Protein AF-A0A1J3I799-F1 (afdb_monomer_lite)

Radius of gyration: 16.73 Å; chains: 1; bounding box: 43×33×44 Å

Sequence (161 aa):
GILRQAADVDDVEHRIREYEQGRKDFSPTEDAHVIADCLKYFLRELPSSPVPASCCNALLEACRTDRGNRVNAMREAICESFPEPNRRLLQRILMMMQVVASNKNVNRMNTNAVAACMAPLLLRPLLAGDCEIENDFDVGGDGSMQLLQAAAAANHAQAIV

Organism: Noccaea caerulescens (NCBI:txid107243)

Foldseek 3Di:
DQLQDADDPVLLVVVLVVVVVPPPDDDPPDDSNSVSVVVLVVLQPPPAALQHQQLVQQLLVLLPDDPVCSVVSNVVSLVPPDDPVSSVVVVVLVVVLVVQQVCCVPNVAHSLNSCLSCVCSRVVCVLVVVYPDDPPSCSPPDCVVVSSPVSSVVVVVVVPD

pLDDT: mean 86.37, std 17.46, range [31.59, 98.31]

Secondary structure (DSSP, 8-state):
-TTTS---HHHHHHHHHHHHTT-----TTS-HHHHHHHHHHHHHHSSS-SS-HHHHHHHHHHHHS-TTTHHHHHHHHHHHHS-HHHHHHHHHHHHHHHHHHHTHHHH---HHHHHHHHHHHH-HHHHHT-S---TT---TT-THHHHHHHHHHHHHHHS--

InterPro domains:
  IPR000198 Rho GTPase-activating protein domain [PF00620] (1-125)
  IPR000198 Rho GTPase-activating protein domain [PS50238] (1-161)
  IPR000198 Rho GTPase-activating protein domain [SM00324] (1-152)
  IPR008936 Rho GTPase activation protein [G3DSA:1.10.555.10] (1-138)
  IPR008936 Rho GTPase activation protein [SSF48350] (1-126)
  IPR052799 Rho GTPase-activating Regulators [PTHR46265] (1-161)

Structure (mmCIF, N/CA/C/O backbone):
data_AF-A0A1J3I799-F1
#
_entry.id   AF-A0A1J3I799-F1
#
loop_
_atom_site.group_PDB
_atom_site.id
_atom_site.type_symbol
_atom_site.label_atom_id
_atom_site.label_alt_id
_atom_site.label_comp_id
_atom_site.label_asym_id
_atom_site.label_entity_id
_atom_site.label_seq_id
_atom_site.pdbx_PDB_ins_code
_atom_site.Cartn_x
_atom_site.Cartn_y
_atom_site.Cartn_z
_atom_site.occupancy
_atom_site.B_iso_or_equiv
_atom_site.auth_seq_id
_atom_site.auth_comp_id
_atom_site.auth_asym_id
_atom_site.auth_atom_id
_atom_site.pdbx_PDB_model_num
ATOM 1 N N . GLY A 1 1 ? -1.409 -8.202 14.161 1.00 90.88 1 GLY A N 1
ATOM 2 C CA . GLY A 1 1 ? -0.621 -7.800 12.987 1.00 90.88 1 GLY A CA 1
ATOM 3 C C . GLY A 1 1 ? -1.351 -6.676 12.313 1.00 90.88 1 GLY A C 1
ATOM 4 O O . GLY A 1 1 ? -2.369 -6.938 11.685 1.00 90.88 1 GLY A O 1
ATOM 5 N N . ILE A 1 2 ? -0.885 -5.446 12.523 1.00 95.94 2 ILE A N 1
ATOM 6 C CA . ILE A 1 2 ? -1.499 -4.238 11.956 1.00 95.94 2 ILE A CA 1
ATOM 7 C C . ILE A 1 2 ? -1.602 -4.353 10.425 1.00 95.94 2 ILE A C 1
ATOM 9 O O . ILE A 1 2 ? -0.757 -5.010 9.821 1.00 95.94 2 ILE A O 1
ATOM 13 N N . LEU A 1 3 ? -2.639 -3.780 9.805 1.00 95.88 3 LEU A N 1
ATOM 14 C CA . LEU A 1 3 ? -3.015 -3.939 8.381 1.00 95.88 3 LEU A CA 1
ATOM 15 C C . LEU A 1 3 ? -3.506 -5.342 7.967 1.00 95.88 3 LEU A C 1
ATOM 17 O O . LEU A 1 3 ? -4.323 -5.435 7.052 1.00 95.88 3 LEU A O 1
ATOM 21 N N . ARG A 1 4 ? -3.047 -6.417 8.626 1.00 96.12 4 ARG A N 1
ATOM 22 C CA . ARG A 1 4 ? -3.425 -7.809 8.311 1.00 96.12 4 ARG A CA 1
ATOM 23 C C . ARG A 1 4 ? -4.707 -8.273 8.995 1.00 96.12 4 ARG A C 1
ATOM 25 O O . ARG A 1 4 ? -5.479 -9.005 8.392 1.00 96.12 4 ARG A O 1
ATOM 32 N N . GLN A 1 5 ? -4.887 -7.930 10.266 1.00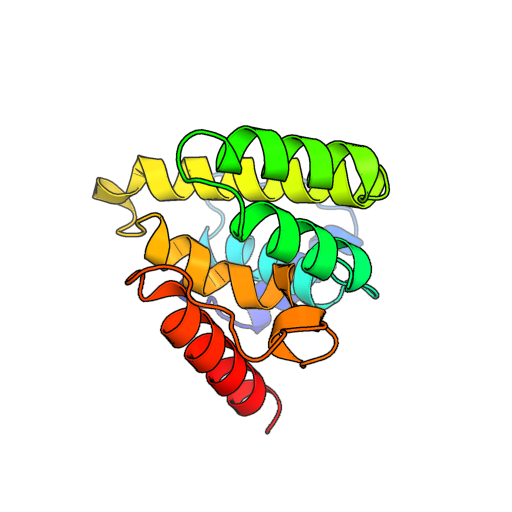 94.00 5 GLN A N 1
ATOM 33 C CA . GLN A 1 5 ? -6.118 -8.247 10.996 1.00 94.00 5 GLN A CA 1
ATOM 34 C C . GLN A 1 5 ? -7.180 -7.199 10.685 1.00 94.00 5 GLN A C 1
ATOM 36 O O . GLN A 1 5 ? -6.863 -6.009 10.743 1.00 94.00 5 GLN A O 1
ATOM 41 N N . ALA A 1 6 ? -8.383 -7.673 10.365 1.00 93.19 6 ALA A N 1
ATOM 42 C CA . ALA A 1 6 ? -9.561 -6.842 10.177 1.00 93.19 6 ALA A CA 1
ATOM 43 C C . ALA A 1 6 ? -10.124 -6.388 11.529 1.00 93.19 6 ALA A C 1
ATOM 45 O O . ALA A 1 6 ? -10.061 -7.142 12.507 1.00 93.19 6 ALA A O 1
ATOM 46 N N . ALA A 1 7 ? -10.643 -5.169 11.556 1.00 96.56 7 ALA A N 1
ATOM 47 C CA . ALA A 1 7 ? -11.477 -4.653 12.626 1.00 96.56 7 ALA A CA 1
ATOM 48 C C . ALA A 1 7 ? -12.949 -5.019 12.396 1.00 96.56 7 ALA A C 1
ATOM 50 O O . ALA A 1 7 ? -13.309 -5.590 11.363 1.00 96.56 7 ALA A O 1
ATOM 51 N N . ASP A 1 8 ? -13.790 -4.685 13.371 1.00 97.31 8 ASP A N 1
ATOM 52 C CA . ASP A 1 8 ? -15.234 -4.741 13.191 1.00 97.31 8 ASP A CA 1
ATOM 53 C C . ASP A 1 8 ? -15.673 -3.747 12.101 1.00 97.31 8 ASP A C 1
ATOM 55 O O . ASP A 1 8 ? -15.183 -2.615 12.036 1.00 97.31 8 ASP A O 1
ATOM 59 N N . VAL A 1 9 ? -16.555 -4.188 11.203 1.00 95.31 9 VAL A N 1
ATOM 60 C CA . VAL A 1 9 ? -16.980 -3.384 10.050 1.00 95.31 9 VAL A CA 1
ATOM 61 C C . VAL A 1 9 ? -17.782 -2.165 10.507 1.00 95.31 9 VAL A C 1
ATOM 63 O O . VAL A 1 9 ? -17.567 -1.076 9.972 1.00 95.31 9 VAL A O 1
ATOM 66 N N . ASP A 1 10 ? -18.624 -2.314 11.532 1.00 97.62 10 ASP A N 1
ATOM 67 C CA . ASP A 1 10 ? -19.458 -1.226 12.042 1.00 97.62 10 ASP A CA 1
ATOM 68 C C . ASP A 1 10 ? -18.590 -0.132 12.682 1.00 97.62 10 ASP A C 1
ATOM 70 O O . ASP A 1 10 ? -18.846 1.061 12.488 1.00 97.62 10 ASP A O 1
ATOM 74 N N . ASP A 1 11 ? -17.512 -0.518 13.376 1.00 97.81 11 ASP A N 1
ATOM 75 C CA . ASP A 1 11 ? -16.540 0.418 13.956 1.00 97.81 11 ASP A CA 1
ATOM 76 C C . ASP A 1 11 ? -15.796 1.212 12.870 1.00 97.81 11 ASP A C 1
ATOM 78 O O . ASP A 1 11 ? -15.581 2.423 13.001 1.00 97.81 11 ASP A O 1
ATOM 82 N N . VAL A 1 12 ? -15.425 0.552 11.768 1.00 97.88 12 VAL A N 1
ATOM 83 C CA . VAL A 1 12 ? -14.752 1.192 10.626 1.00 97.88 12 VAL A CA 1
ATOM 84 C C . VAL A 1 12 ? -15.686 2.184 9.936 1.00 97.88 12 VAL A C 1
ATOM 86 O O . VAL A 1 12 ? -15.297 3.335 9.710 1.00 97.88 12 VAL A O 1
ATOM 89 N N . GLU A 1 13 ? -16.923 1.780 9.643 1.00 97.12 13 GLU A N 1
ATOM 90 C CA . GLU A 1 13 ? -17.939 2.649 9.042 1.00 97.12 13 GLU A CA 1
ATOM 91 C C . GLU A 1 13 ? -18.292 3.830 9.946 1.00 97.12 13 GLU A C 1
ATOM 93 O O . GLU A 1 13 ? -18.457 4.965 9.484 1.00 97.12 13 GLU A O 1
ATOM 98 N N . HIS A 1 14 ? -18.402 3.594 11.254 1.00 97.69 14 HIS A N 1
ATOM 99 C CA . HIS A 1 14 ? -18.605 4.657 12.225 1.00 97.69 14 HIS A CA 1
ATOM 100 C C . HIS A 1 14 ? -17.455 5.666 12.180 1.00 97.69 14 HIS A C 1
ATOM 102 O O . HIS A 1 14 ? -17.693 6.861 11.992 1.00 97.69 14 HIS A O 1
ATOM 108 N N . ARG A 1 15 ? -16.205 5.198 12.250 1.00 97.44 15 ARG A N 1
ATOM 109 C CA . ARG A 1 15 ? -15.035 6.080 12.279 1.00 97.44 15 ARG A CA 1
ATOM 110 C C . ARG A 1 15 ? -14.846 6.881 10.985 1.00 97.44 15 ARG A C 1
ATOM 112 O O . ARG A 1 15 ? -14.387 8.028 11.052 1.00 97.44 15 ARG A O 1
ATOM 119 N N . ILE A 1 16 ? -15.205 6.312 9.830 1.00 96.88 16 ILE A N 1
ATOM 120 C CA . ILE A 1 16 ? -15.227 7.011 8.532 1.00 96.88 16 ILE A CA 1
ATOM 121 C C . ILE A 1 16 ? -16.264 8.135 8.544 1.00 96.88 16 ILE A C 1
ATOM 123 O O . ILE A 1 16 ? -15.920 9.271 8.217 1.00 96.88 16 ILE A O 1
ATOM 127 N N . ARG A 1 17 ? -17.497 7.865 8.992 1.00 97.38 17 ARG A N 1
ATOM 128 C CA . ARG A 1 17 ? -18.540 8.900 9.101 1.00 97.38 17 ARG A CA 1
ATOM 129 C C . ARG A 1 17 ? -18.104 10.050 10.001 1.00 97.38 17 ARG A C 1
ATOM 131 O O . ARG A 1 17 ? -18.321 11.212 9.669 1.00 97.38 17 ARG A O 1
ATOM 138 N N . GLU A 1 18 ? -17.442 9.754 11.114 1.00 97.25 18 GLU A N 1
ATOM 139 C CA . GLU A 1 18 ? -16.897 10.796 11.986 1.00 97.25 18 GLU A CA 1
ATOM 140 C C . GLU A 1 18 ? -15.819 11.637 11.290 1.00 97.25 18 GLU A C 1
ATOM 142 O O . GLU A 1 18 ? -15.777 12.856 11.470 1.00 97.25 18 GLU A O 1
ATOM 147 N N . TYR A 1 19 ? -14.962 11.018 10.470 1.00 96.31 19 TYR A N 1
ATOM 148 C CA . TYR A 1 19 ? -13.982 11.746 9.662 1.00 96.31 19 TYR A CA 1
ATOM 149 C C . TYR A 1 19 ? -14.661 12.695 8.663 1.00 96.31 19 TYR A C 1
ATOM 151 O O . TYR A 1 19 ? -14.269 13.860 8.567 1.00 96.31 19 TYR A O 1
ATOM 159 N N . GLU A 1 20 ? -15.704 12.232 7.971 1.00 95.44 20 GLU A N 1
ATOM 160 C CA . GLU A 1 20 ? -16.500 13.039 7.033 1.00 95.44 20 GLU A CA 1
ATOM 161 C C . GLU A 1 20 ? -17.230 14.198 7.728 1.00 95.44 20 GLU A C 1
ATOM 163 O O . GLU A 1 20 ? -17.347 15.288 7.170 1.00 95.44 20 GLU A O 1
ATOM 168 N N . GLN A 1 21 ? -17.642 14.001 8.982 1.00 97.31 21 GLN A N 1
ATOM 169 C CA . GLN A 1 21 ? -18.216 15.040 9.844 1.00 97.31 21 GLN A CA 1
ATOM 170 C C . GLN A 1 21 ? -17.164 16.000 10.433 1.00 97.31 21 GLN A C 1
ATOM 172 O O . GLN A 1 21 ? -17.513 16.952 11.131 1.00 97.31 21 GLN A O 1
ATOM 177 N N . GLY A 1 22 ? -15.878 15.787 10.139 1.00 96.81 22 GLY A N 1
ATOM 178 C CA . GLY A 1 22 ? -14.784 16.688 10.496 1.00 96.81 22 GLY A CA 1
ATOM 179 C C . GLY A 1 22 ? -13.894 16.220 11.649 1.00 96.81 22 GLY A C 1
ATOM 180 O O . GLY A 1 22 ? -12.931 16.922 11.969 1.00 96.81 22 GLY A O 1
ATOM 181 N N . ARG A 1 23 ? -14.132 15.043 12.247 1.00 95.56 23 ARG A N 1
ATOM 182 C CA . ARG A 1 23 ? -13.266 14.475 13.296 1.00 95.56 23 ARG A CA 1
ATOM 183 C C . ARG A 1 23 ? -11.983 13.890 12.694 1.00 95.56 23 ARG A C 1
ATOM 185 O O . ARG A 1 23 ? -11.907 12.710 12.332 1.00 95.56 23 ARG A O 1
ATOM 192 N N . LYS A 1 24 ? -10.949 14.730 12.612 1.00 92.88 24 LYS A N 1
ATOM 193 C CA . LYS A 1 24 ? -9.653 14.404 11.985 1.00 92.88 24 LYS A CA 1
ATOM 194 C C . LYS A 1 24 ? -8.581 13.907 12.952 1.00 92.88 24 LYS A C 1
ATOM 196 O O . LYS A 1 24 ? -7.612 13.305 12.499 1.00 92.88 24 LYS A O 1
ATOM 201 N N . ASP A 1 25 ? -8.748 14.149 14.245 1.00 94.06 25 ASP A N 1
ATOM 202 C CA . ASP A 1 25 ? -7.759 13.770 15.251 1.00 94.06 25 ASP A CA 1
ATOM 203 C C . ASP A 1 25 ? -7.831 12.275 15.583 1.00 94.06 25 ASP A C 1
ATOM 205 O O . ASP A 1 25 ? -8.894 11.651 15.495 1.00 94.06 25 ASP A O 1
ATOM 209 N N . PHE A 1 26 ? -6.684 11.714 15.969 1.00 91.38 26 PHE A N 1
ATOM 210 C CA . PHE A 1 26 ? -6.555 10.338 16.445 1.00 91.38 26 PHE A CA 1
ATOM 211 C C . PHE A 1 26 ? -6.133 10.332 17.917 1.00 91.38 26 PHE A C 1
ATOM 213 O O . PHE A 1 26 ? -5.222 11.063 18.311 1.00 91.38 26 PHE A O 1
ATOM 220 N N . SER A 1 27 ? -6.758 9.474 18.718 1.00 92.19 27 SER A N 1
ATOM 221 C CA . SER A 1 27 ? -6.391 9.209 20.108 1.00 92.19 27 SER A CA 1
ATOM 222 C C . SER A 1 27 ? -5.456 7.996 20.224 1.00 92.19 27 SER A C 1
ATOM 224 O O . SER A 1 27 ? -5.659 7.003 19.525 1.00 92.19 27 SER A O 1
ATOM 226 N N . PRO A 1 28 ? -4.493 7.988 21.168 1.00 90.94 28 PRO A N 1
ATOM 227 C CA . PRO A 1 28 ? -3.703 6.797 21.500 1.00 90.94 28 PRO A CA 1
ATOM 228 C C . PRO A 1 28 ? -4.529 5.596 21.987 1.00 90.94 28 PRO A C 1
ATOM 230 O O . PRO A 1 28 ? -4.004 4.489 22.055 1.00 90.94 28 PRO A O 1
ATOM 233 N N . THR A 1 29 ? -5.789 5.818 22.374 1.00 93.56 29 THR A N 1
ATOM 234 C CA . THR A 1 29 ? -6.716 4.773 22.833 1.00 93.56 29 THR A CA 1
ATOM 235 C C . THR A 1 29 ? -7.600 4.214 21.719 1.00 93.56 29 THR A C 1
ATOM 237 O O . THR A 1 29 ? -8.356 3.284 21.981 1.00 93.56 29 THR A O 1
ATOM 240 N N . GLU A 1 30 ? -7.565 4.791 20.513 1.00 94.81 30 GLU A N 1
ATOM 241 C CA . GLU A 1 30 ? -8.299 4.243 19.368 1.00 94.81 30 GLU A CA 1
ATOM 242 C C . GLU A 1 30 ? -7.684 2.907 18.939 1.00 94.81 30 GLU A C 1
ATOM 244 O O . GLU A 1 30 ? -6.461 2.736 18.947 1.00 94.81 30 GLU A O 1
ATOM 249 N N . ASP A 1 31 ? -8.534 1.954 18.548 1.00 96.44 31 ASP A N 1
ATOM 250 C CA . ASP A 1 31 ? -8.059 0.674 18.034 1.00 96.44 31 ASP A CA 1
ATOM 251 C C . ASP A 1 31 ? -7.308 0.896 16.716 1.00 96.44 31 ASP A C 1
ATOM 253 O O . ASP A 1 31 ? -7.859 1.340 15.705 1.00 96.44 31 ASP A O 1
ATOM 257 N N . ALA A 1 32 ? -6.021 0.555 16.717 1.00 95.69 32 ALA A N 1
ATOM 258 C CA . ALA A 1 32 ? -5.168 0.682 15.550 1.00 95.69 32 ALA A CA 1
ATOM 259 C C . ALA A 1 32 ? -5.679 -0.137 14.350 1.00 95.69 32 ALA A C 1
ATOM 261 O O . ALA A 1 32 ? -5.426 0.252 13.209 1.00 95.69 32 ALA A O 1
ATOM 262 N N . HIS A 1 33 ? -6.389 -1.247 14.577 1.00 97.19 33 HIS A N 1
ATOM 263 C CA . HIS A 1 33 ? -7.007 -2.042 13.517 1.00 97.19 33 HIS A CA 1
ATOM 264 C C . HIS A 1 33 ? -8.146 -1.289 12.832 1.00 97.19 33 HIS A C 1
ATOM 266 O O . HIS A 1 33 ? -8.199 -1.303 11.604 1.00 97.19 33 HIS A O 1
ATOM 272 N N . VAL A 1 34 ? -8.973 -0.559 13.587 1.00 97.94 34 VAL A N 1
ATOM 273 C CA . VAL A 1 34 ? -10.021 0.307 13.020 1.00 97.94 34 VAL A CA 1
ATOM 274 C C . VAL A 1 34 ? -9.378 1.388 12.155 1.00 97.94 34 VAL A C 1
ATOM 276 O O . VAL A 1 34 ? -9.739 1.543 10.993 1.00 97.94 34 VAL A O 1
ATOM 279 N N . ILE A 1 35 ? -8.342 2.072 12.656 1.00 96.75 35 ILE A N 1
ATOM 280 C CA . ILE A 1 35 ? -7.639 3.119 11.888 1.00 96.75 35 ILE A CA 1
ATOM 281 C C . ILE A 1 35 ? -6.990 2.560 10.615 1.00 96.75 35 ILE A C 1
ATOM 283 O O . ILE A 1 35 ? -7.059 3.172 9.545 1.00 96.75 35 ILE A O 1
ATOM 287 N N . ALA A 1 36 ? -6.356 1.391 10.717 1.00 97.19 36 ALA A N 1
ATOM 288 C CA . ALA A 1 36 ? -5.766 0.699 9.580 1.00 97.19 36 ALA A CA 1
ATOM 289 C C . ALA A 1 36 ? -6.819 0.338 8.523 1.00 97.19 36 ALA A C 1
ATOM 291 O O . ALA A 1 36 ? -6.570 0.515 7.328 1.00 97.19 36 ALA A O 1
ATOM 292 N N . ASP A 1 37 ? -7.987 -0.138 8.943 1.00 98.00 37 ASP A N 1
ATOM 293 C CA . ASP A 1 37 ? -9.072 -0.509 8.042 1.00 98.00 37 ASP A CA 1
ATOM 294 C C . ASP A 1 37 ? -9.766 0.717 7.439 1.00 98.00 37 ASP A C 1
ATOM 296 O O . ASP A 1 37 ? -10.049 0.694 6.243 1.00 98.00 37 ASP A O 1
ATOM 300 N N . CYS A 1 38 ? -9.902 1.830 8.168 1.00 97.31 38 CYS A N 1
ATOM 301 C CA . CYS A 1 38 ? -10.334 3.113 7.602 1.00 97.31 38 CYS A CA 1
ATOM 302 C C . CYS A 1 38 ? -9.400 3.586 6.475 1.00 97.31 38 CYS A C 1
ATOM 304 O O . CYS A 1 38 ? -9.864 4.033 5.426 1.00 97.31 38 CYS A O 1
ATOM 306 N N . LEU A 1 39 ? -8.077 3.464 6.653 1.00 96.31 39 LEU A N 1
ATOM 307 C CA . LEU A 1 39 ? -7.117 3.801 5.598 1.00 96.31 39 LEU A CA 1
ATOM 308 C C . LEU A 1 39 ? -7.294 2.891 4.377 1.00 96.31 39 LEU A C 1
ATOM 310 O O . LEU A 1 39 ? -7.307 3.373 3.244 1.00 96.31 39 LEU A O 1
ATOM 314 N N . LYS A 1 40 ? -7.420 1.577 4.592 1.00 97.06 40 LYS A N 1
ATOM 315 C CA . LYS A 1 40 ? -7.616 0.620 3.496 1.00 97.06 40 LYS A CA 1
ATOM 316 C C . LYS A 1 40 ? -8.934 0.865 2.761 1.00 97.06 40 LYS A C 1
ATOM 318 O O . LYS A 1 40 ? -8.943 0.818 1.534 1.00 97.06 40 LYS A O 1
ATOM 323 N N . TYR A 1 41 ? -10.000 1.178 3.496 1.00 96.12 41 TYR A N 1
ATOM 324 C CA . TYR A 1 41 ? -11.291 1.581 2.949 1.00 96.12 41 TYR A CA 1
ATOM 325 C C . TYR A 1 41 ? -11.130 2.802 2.043 1.00 96.12 41 TYR A C 1
ATOM 327 O O . TYR A 1 41 ? -11.464 2.729 0.867 1.00 96.12 41 TYR A O 1
ATOM 335 N N . PHE A 1 42 ? -10.512 3.879 2.538 1.00 95.94 42 PHE A N 1
ATOM 336 C CA . PHE A 1 42 ? -10.282 5.084 1.740 1.00 95.94 42 PHE A CA 1
ATOM 337 C C . PHE A 1 42 ? -9.551 4.778 0.424 1.00 95.94 42 PHE A C 1
ATOM 339 O O . PHE A 1 42 ? -9.979 5.221 -0.636 1.00 95.94 42 PHE A O 1
ATOM 346 N N . LEU A 1 43 ? -8.475 3.984 0.465 1.00 96.69 43 LEU A N 1
ATOM 347 C CA . LEU A 1 43 ? -7.710 3.628 -0.738 1.00 96.69 43 LEU A CA 1
ATOM 348 C C . LEU A 1 43 ? -8.511 2.778 -1.736 1.00 96.69 43 LEU A C 1
ATOM 350 O O . LEU A 1 43 ? -8.284 2.886 -2.947 1.00 96.69 43 LEU A O 1
ATOM 354 N N . ARG A 1 44 ? -9.422 1.938 -1.233 1.00 95.12 44 ARG A N 1
ATOM 355 C CA . ARG A 1 44 ? -10.327 1.118 -2.042 1.00 95.12 44 ARG A CA 1
ATOM 356 C C . ARG A 1 44 ? -11.383 1.974 -2.743 1.00 95.12 44 ARG A C 1
ATOM 358 O O . ARG A 1 44 ? -11.567 1.801 -3.944 1.00 95.12 44 ARG A O 1
ATOM 365 N N . GLU A 1 45 ? -11.972 2.932 -2.030 1.00 94.75 45 GLU A N 1
ATOM 366 C CA . GLU A 1 45 ? -13.037 3.813 -2.536 1.00 94.75 45 GLU A CA 1
ATOM 367 C C . GLU A 1 45 ? -12.545 4.925 -3.471 1.00 94.75 45 GLU A C 1
ATOM 369 O O . GLU A 1 45 ? -13.346 5.586 -4.132 1.00 94.75 45 GLU A O 1
ATOM 374 N N . LEU A 1 46 ? -11.229 5.158 -3.564 1.00 95.38 46 LEU A N 1
ATOM 375 C CA . LEU A 1 46 ? -10.704 6.131 -4.519 1.00 95.38 46 LEU A CA 1
ATOM 376 C C . LEU A 1 46 ? -11.171 5.790 -5.951 1.00 95.38 46 LEU A C 1
ATOM 378 O O . LEU A 1 46 ? -10.977 4.645 -6.389 1.00 95.38 46 LEU A O 1
ATOM 382 N N . PRO A 1 47 ? -11.674 6.783 -6.718 1.00 92.56 47 PRO A N 1
ATOM 383 C CA . PRO A 1 47 ? -12.210 6.571 -8.067 1.00 92.56 47 PRO A CA 1
ATOM 384 C C . PRO A 1 47 ? -11.144 6.094 -9.060 1.00 92.56 47 PRO A C 1
ATOM 386 O O . PRO A 1 47 ? -11.458 5.499 -10.085 1.00 92.56 47 PRO A O 1
ATOM 389 N N . SER A 1 48 ? -9.872 6.349 -8.751 1.00 92.12 48 SER A N 1
ATOM 390 C CA . SER A 1 48 ? -8.718 5.807 -9.456 1.00 92.12 48 SER A CA 1
ATOM 391 C C . SER A 1 48 ? -7.724 5.247 -8.446 1.00 92.12 48 SER A C 1
ATOM 393 O O . SER A 1 48 ? -7.586 5.764 -7.335 1.00 92.12 48 SER A O 1
ATOM 395 N N . SER A 1 49 ? -7.028 4.183 -8.836 1.00 94.56 49 SER A N 1
ATOM 396 C CA . SER A 1 49 ? -5.990 3.562 -8.018 1.00 94.56 49 SER A CA 1
ATOM 397 C C . SER A 1 49 ? -4.869 4.557 -7.679 1.00 94.56 49 SER A C 1
ATOM 399 O O . SER A 1 49 ? -4.474 5.346 -8.545 1.00 94.56 49 SER A O 1
ATOM 401 N N . PRO A 1 50 ? -4.284 4.503 -6.462 1.00 95.94 50 PRO A N 1
ATOM 402 C CA . PRO A 1 50 ? -3.100 5.291 -6.120 1.00 95.94 50 PRO A CA 1
ATOM 403 C C . PRO A 1 50 ? -1.966 5.137 -7.140 1.00 95.94 50 PRO A C 1
ATOM 405 O O . PRO A 1 50 ? -1.283 6.119 -7.435 1.00 95.94 50 PRO A O 1
ATOM 408 N N . VAL A 1 51 ? -1.820 3.936 -7.716 1.00 96.62 51 VAL A N 1
ATOM 409 C CA . VAL A 1 51 ? -1.005 3.673 -8.908 1.00 96.62 51 VAL A CA 1
ATOM 410 C C . VAL A 1 51 ? -1.935 3.392 -10.102 1.00 96.62 51 VAL A C 1
ATOM 412 O O . VAL A 1 51 ? -2.521 2.307 -10.167 1.00 96.62 51 VAL A O 1
ATOM 415 N N . PRO A 1 52 ? -2.114 4.357 -11.025 1.00 94.50 52 PRO A N 1
ATOM 416 C CA . PRO A 1 52 ? -2.863 4.165 -12.271 1.00 94.50 52 PRO A CA 1
ATOM 417 C C . PRO A 1 52 ? -2.196 3.157 -13.220 1.00 94.50 52 PRO A C 1
ATOM 419 O O . PRO A 1 52 ? -1.001 2.900 -13.101 1.00 94.50 52 PRO A O 1
ATOM 422 N N . ALA A 1 53 ? -2.931 2.644 -14.213 1.00 91.75 53 ALA A N 1
ATOM 423 C CA . ALA A 1 53 ? -2.432 1.628 -15.153 1.00 91.75 53 ALA A CA 1
ATOM 424 C C . ALA A 1 53 ? -1.139 2.044 -15.883 1.00 91.75 53 ALA A C 1
ATOM 426 O O . ALA A 1 53 ? -0.162 1.300 -15.887 1.00 91.75 53 ALA A O 1
ATOM 427 N N . SER A 1 54 ? -1.077 3.273 -16.407 1.00 91.31 54 SER A N 1
ATOM 428 C CA . SER A 1 54 ? 0.134 3.796 -17.062 1.00 91.31 54 SER A CA 1
ATOM 429 C C . SER A 1 54 ? 1.345 3.835 -16.124 1.00 91.31 54 SER A C 1
ATOM 431 O O . SER A 1 54 ? 2.470 3.544 -16.525 1.00 91.31 54 SER A O 1
ATOM 433 N N . CYS A 1 55 ? 1.110 4.150 -14.851 1.00 94.81 55 CYS A N 1
ATOM 434 C CA . CYS A 1 55 ? 2.133 4.160 -13.814 1.00 94.81 55 CYS A CA 1
ATOM 435 C C . CYS A 1 55 ? 2.565 2.739 -13.427 1.00 94.81 55 CYS A C 1
ATOM 437 O O . CYS A 1 55 ? 3.746 2.517 -13.172 1.00 94.81 55 CYS A O 1
ATOM 439 N N . CYS A 1 56 ? 1.640 1.772 -13.407 1.00 92.62 56 CYS A N 1
ATOM 440 C CA . CYS A 1 56 ? 1.970 0.358 -13.233 1.00 92.62 56 CYS A CA 1
ATOM 441 C C . CYS A 1 56 ? 2.901 -0.125 -14.350 1.00 92.62 56 CYS A C 1
ATOM 443 O O . CYS A 1 56 ? 3.936 -0.702 -14.037 1.00 92.62 56 CYS A O 1
ATOM 445 N N . ASN A 1 57 ? 2.591 0.168 -15.618 1.00 90.50 57 ASN A N 1
ATOM 446 C CA . ASN A 1 57 ? 3.449 -0.198 -16.750 1.00 90.50 57 ASN A CA 1
ATOM 447 C C . ASN A 1 57 ? 4.856 0.404 -16.601 1.00 90.50 57 ASN A C 1
ATOM 449 O O . ASN A 1 57 ? 5.843 -0.320 -16.669 1.00 90.50 57 ASN A O 1
ATOM 453 N N . ALA A 1 58 ? 4.962 1.698 -16.277 1.00 92.56 58 ALA A N 1
ATOM 454 C CA . ALA A 1 58 ? 6.257 2.342 -16.041 1.00 92.56 58 ALA A CA 1
ATOM 455 C C . ALA A 1 58 ? 7.055 1.691 -14.891 1.00 92.56 58 ALA A C 1
ATOM 457 O O . ALA A 1 58 ? 8.274 1.534 -14.978 1.00 92.56 58 ALA A O 1
ATOM 458 N N . LEU A 1 59 ? 6.378 1.278 -13.813 1.00 92.81 59 LEU A N 1
ATOM 459 C CA . LEU A 1 59 ? 7.011 0.539 -12.719 1.00 92.81 59 LEU A CA 1
ATOM 460 C C . LEU A 1 59 ? 7.442 -0.873 -13.136 1.00 92.81 59 LEU A C 1
ATOM 462 O O . LEU A 1 59 ? 8.501 -1.322 -12.699 1.00 92.81 59 LEU A O 1
ATOM 466 N N . LEU A 1 60 ? 6.658 -1.570 -13.964 1.00 88.94 60 LEU A N 1
ATOM 467 C CA . LEU A 1 60 ? 7.026 -2.878 -14.510 1.00 88.94 60 LEU A CA 1
ATOM 468 C C . LEU A 1 60 ? 8.275 -2.773 -15.394 1.00 88.94 60 LEU A C 1
ATOM 470 O O . LEU A 1 60 ? 9.195 -3.569 -15.218 1.00 88.94 60 LEU A O 1
ATOM 474 N N . GLU A 1 61 ? 8.369 -1.754 -16.253 1.00 88.94 61 GLU A N 1
ATOM 475 C CA . GLU A 1 61 ? 9.585 -1.495 -17.037 1.00 88.94 61 GLU A CA 1
ATOM 476 C C . GLU A 1 61 ? 10.797 -1.231 -16.139 1.00 88.94 61 GLU A C 1
ATOM 478 O O . GLU A 1 61 ? 11.860 -1.835 -16.305 1.00 88.94 61 GLU A O 1
ATOM 483 N N . ALA A 1 62 ? 10.632 -0.401 -15.108 1.00 90.94 62 ALA A N 1
ATOM 484 C CA . ALA A 1 62 ? 11.694 -0.153 -14.140 1.00 90.94 62 ALA A CA 1
ATOM 485 C C . ALA A 1 62 ? 12.119 -1.428 -13.380 1.00 90.94 62 ALA A C 1
ATOM 487 O O . ALA A 1 62 ? 13.299 -1.594 -13.062 1.00 90.94 62 ALA A O 1
ATOM 488 N N . CYS A 1 63 ? 11.194 -2.356 -13.107 1.00 86.75 63 CYS A N 1
ATOM 489 C CA . CYS A 1 63 ? 11.500 -3.652 -12.489 1.00 86.75 63 CYS A CA 1
ATOM 490 C C . CYS A 1 63 ? 12.407 -4.529 -13.363 1.00 86.75 63 CYS A C 1
ATOM 492 O O . CYS A 1 63 ? 13.234 -5.261 -12.807 1.00 86.75 63 CYS A O 1
ATOM 494 N N . ARG A 1 64 ? 12.284 -4.441 -14.695 1.00 85.12 64 ARG A N 1
ATOM 495 C CA . ARG A 1 64 ? 13.119 -5.193 -15.650 1.00 85.12 64 ARG A CA 1
ATOM 496 C C . ARG A 1 64 ? 14.568 -4.705 -15.690 1.00 85.12 64 ARG A C 1
ATOM 498 O O . ARG A 1 64 ? 15.446 -5.428 -16.144 1.00 85.12 64 ARG A O 1
ATOM 505 N N . THR A 1 65 ? 14.842 -3.507 -15.173 1.00 87.06 65 THR A N 1
ATOM 506 C CA . THR A 1 65 ? 16.209 -2.984 -15.082 1.00 87.06 65 THR A CA 1
ATOM 507 C C . THR A 1 65 ? 17.069 -3.837 -14.138 1.00 87.06 65 THR A C 1
ATOM 509 O O . THR A 1 65 ? 16.587 -4.364 -13.122 1.00 87.06 65 THR A O 1
ATOM 512 N N . ASP A 1 66 ? 18.366 -3.927 -14.450 1.00 86.00 66 ASP A N 1
ATOM 513 C CA . ASP A 1 66 ? 19.377 -4.602 -13.636 1.00 86.00 66 ASP A CA 1
ATOM 514 C C . ASP A 1 66 ? 19.275 -4.246 -12.153 1.00 86.00 66 ASP A C 1
ATOM 516 O O . ASP A 1 66 ? 19.053 -3.092 -11.772 1.00 86.00 66 ASP A O 1
ATOM 520 N N . ARG A 1 67 ? 19.528 -5.232 -11.285 1.00 84.50 67 ARG A N 1
ATOM 521 C CA . ARG A 1 67 ? 19.377 -5.099 -9.826 1.00 84.50 67 ARG A CA 1
ATOM 522 C C . ARG A 1 67 ? 20.105 -3.883 -9.240 1.00 84.50 67 ARG A C 1
ATOM 524 O O . ARG A 1 67 ? 19.591 -3.276 -8.304 1.00 84.50 67 ARG A O 1
ATOM 531 N N . GLY A 1 68 ? 21.274 -3.529 -9.779 1.00 88.94 68 GLY A N 1
ATOM 532 C CA . GLY A 1 68 ? 22.054 -2.367 -9.337 1.00 88.94 68 GLY A CA 1
ATOM 533 C C . GLY A 1 68 ? 21.393 -1.018 -9.643 1.00 88.94 68 GLY A C 1
ATOM 534 O O . GLY A 1 68 ? 21.552 -0.077 -8.871 1.00 88.94 68 GLY A O 1
ATOM 535 N N . ASN A 1 69 ? 20.601 -0.941 -10.716 1.00 91.44 69 ASN A N 1
ATOM 536 C CA . ASN A 1 69 ? 19.978 0.292 -11.207 1.00 91.44 69 ASN A CA 1
ATOM 537 C C . ASN A 1 69 ? 18.462 0.348 -10.957 1.00 91.44 69 ASN A C 1
ATOM 539 O O . ASN A 1 69 ? 17.881 1.429 -11.010 1.00 91.44 69 ASN A O 1
ATOM 543 N N . ARG A 1 70 ? 17.822 -0.779 -10.618 1.00 89.69 70 ARG A N 1
ATOM 544 C CA . ARG A 1 70 ? 16.367 -0.903 -10.414 1.00 89.69 70 ARG A CA 1
ATOM 545 C C . ARG A 1 70 ? 15.776 0.162 -9.493 1.00 89.69 70 ARG A C 1
ATOM 547 O O . ARG A 1 70 ? 14.714 0.699 -9.778 1.00 89.69 70 ARG A O 1
ATOM 554 N N . VAL A 1 71 ? 16.455 0.496 -8.395 1.00 91.00 71 VAL A N 1
ATOM 555 C CA . VAL A 1 71 ? 15.968 1.527 -7.461 1.00 91.00 71 VAL A CA 1
ATOM 556 C C . VAL A 1 71 ? 15.954 2.913 -8.111 1.00 91.00 71 VAL A C 1
ATOM 558 O O . VAL A 1 71 ? 15.016 3.675 -7.882 1.00 91.00 71 VAL A O 1
ATOM 561 N N . ASN A 1 72 ? 16.965 3.240 -8.918 1.00 94.38 72 ASN A N 1
ATOM 562 C CA . ASN A 1 72 ? 17.021 4.511 -9.640 1.00 94.38 72 ASN A CA 1
ATOM 563 C C . ASN A 1 72 ? 15.956 4.546 -10.740 1.00 94.38 72 ASN A C 1
ATOM 565 O O . ASN A 1 72 ? 15.175 5.491 -10.771 1.00 94.38 72 ASN A O 1
ATOM 569 N N . ALA A 1 73 ? 15.827 3.471 -11.522 1.00 94.81 73 ALA A N 1
ATOM 570 C CA . ALA A 1 73 ? 14.788 3.342 -12.544 1.00 94.81 73 ALA A CA 1
ATOM 571 C C . ALA A 1 73 ? 13.372 3.472 -11.952 1.00 94.81 73 ALA A C 1
ATOM 573 O O . ALA A 1 73 ? 12.529 4.181 -12.492 1.00 94.81 73 ALA A O 1
ATOM 574 N N . MET A 1 74 ? 13.107 2.859 -10.790 1.00 93.94 74 MET A N 1
ATOM 575 C CA . MET A 1 74 ? 11.821 3.010 -10.097 1.00 93.94 74 MET A CA 1
ATOM 576 C C . MET A 1 74 ? 11.574 4.452 -9.651 1.00 93.94 74 MET A C 1
ATOM 578 O O . MET A 1 74 ? 10.455 4.947 -9.759 1.00 93.94 74 MET A O 1
ATOM 582 N N . ARG A 1 75 ? 12.602 5.135 -9.132 1.00 94.06 75 ARG A N 1
ATOM 583 C CA . ARG A 1 75 ? 12.489 6.545 -8.733 1.00 94.06 75 ARG A CA 1
ATOM 584 C C . ARG A 1 75 ? 12.193 7.435 -9.932 1.00 94.06 75 ARG A C 1
ATOM 586 O O . ARG A 1 75 ? 11.316 8.283 -9.824 1.00 94.06 75 ARG A O 1
ATOM 593 N N . GLU A 1 76 ? 12.882 7.224 -11.047 1.00 95.75 76 GLU A N 1
ATOM 594 C CA . GLU A 1 76 ? 12.646 7.942 -12.301 1.00 95.75 76 GLU A CA 1
ATOM 595 C C . GLU A 1 76 ? 11.231 7.685 -12.825 1.00 95.75 76 GLU A C 1
ATOM 597 O O . GLU A 1 76 ? 10.492 8.639 -13.044 1.00 95.75 76 GLU A O 1
ATOM 602 N N . ALA A 1 77 ? 10.782 6.428 -12.892 1.00 94.69 77 ALA A N 1
ATOM 603 C CA . ALA A 1 77 ? 9.411 6.093 -13.286 1.00 94.69 77 ALA A CA 1
ATOM 604 C C . ALA A 1 77 ? 8.366 6.810 -12.411 1.00 94.69 77 ALA A C 1
ATOM 606 O O . ALA A 1 77 ? 7.400 7.379 -12.922 1.00 94.69 77 ALA A O 1
ATOM 607 N N . ILE A 1 78 ? 8.583 6.855 -11.092 1.00 93.56 78 ILE A N 1
ATOM 608 C CA . ILE A 1 78 ? 7.713 7.589 -10.164 1.00 93.56 78 ILE A CA 1
ATOM 609 C C . ILE A 1 78 ? 7.762 9.105 -10.420 1.00 93.56 78 ILE A C 1
ATOM 611 O O . ILE A 1 78 ? 6.730 9.775 -10.367 1.00 93.56 78 ILE A O 1
ATOM 615 N N . CYS A 1 79 ? 8.939 9.667 -10.683 1.00 93.75 79 CYS A N 1
ATOM 616 C CA . CYS A 1 79 ? 9.119 11.099 -10.913 1.00 93.75 79 CYS A CA 1
ATOM 617 C C . CYS A 1 79 ? 8.574 11.581 -12.263 1.00 93.75 79 CYS A C 1
ATOM 619 O O . CYS A 1 79 ? 8.064 12.698 -12.333 1.00 93.75 79 CYS A O 1
ATOM 621 N N . GLU A 1 80 ? 8.634 10.755 -13.299 1.00 94.06 80 GLU A N 1
ATOM 622 C CA . GLU A 1 80 ? 8.264 11.160 -14.655 1.00 94.06 80 GLU A CA 1
ATOM 623 C C . GLU A 1 80 ? 6.836 10.740 -15.023 1.00 94.06 80 GLU A C 1
ATOM 625 O O . GLU A 1 80 ? 6.131 11.482 -15.700 1.00 94.06 80 GLU A O 1
ATOM 630 N N . SER A 1 81 ? 6.364 9.581 -14.545 1.00 93.81 81 SER A N 1
ATOM 631 C CA . SER A 1 81 ? 5.076 9.019 -14.994 1.00 93.81 81 SER A CA 1
ATOM 632 C C . SER A 1 81 ? 3.898 9.338 -14.074 1.00 93.81 81 SER A C 1
ATOM 634 O O . SER A 1 81 ? 2.750 9.324 -14.517 1.00 93.81 81 SER A O 1
ATOM 636 N N . PHE A 1 82 ? 4.139 9.613 -12.786 1.00 96.31 82 PHE A N 1
ATOM 637 C CA . PHE A 1 82 ? 3.044 9.804 -11.833 1.00 96.31 82 PHE A CA 1
ATOM 638 C C . PHE A 1 82 ? 2.560 11.253 -11.817 1.00 96.31 82 PHE A C 1
ATOM 640 O O . PHE A 1 82 ? 3.379 12.153 -11.588 1.00 96.31 82 PHE A O 1
ATOM 647 N N . PRO A 1 83 ? 1.235 11.488 -11.882 1.00 96.31 83 PRO A N 1
ATOM 648 C CA . PRO A 1 83 ? 0.657 12.761 -11.477 1.00 96.31 83 PRO A CA 1
ATOM 649 C C . PRO A 1 83 ? 1.104 13.133 -10.059 1.00 96.31 83 PRO A C 1
ATOM 651 O O . PRO A 1 83 ? 1.208 12.272 -9.179 1.00 96.31 83 PRO A O 1
ATOM 654 N N . GLU A 1 84 ? 1.351 14.421 -9.814 1.00 96.50 84 GLU A N 1
ATOM 655 C CA . GLU A 1 84 ? 1.849 14.895 -8.518 1.00 96.50 84 GLU A CA 1
ATOM 656 C C . GLU A 1 84 ? 0.993 14.431 -7.316 1.00 96.50 84 GLU A C 1
ATOM 658 O O . GLU A 1 84 ? 1.581 13.961 -6.334 1.00 96.50 84 GLU A O 1
ATOM 663 N N . PRO A 1 85 ? -0.359 14.470 -7.360 1.00 96.31 85 PRO A N 1
ATOM 664 C CA . PRO A 1 85 ? -1.182 13.984 -6.251 1.00 96.31 85 PRO A CA 1
ATOM 665 C C . PRO A 1 85 ? -0.942 12.501 -5.936 1.00 96.31 85 PRO A C 1
ATOM 667 O O . PRO A 1 85 ? -0.728 12.143 -4.776 1.00 96.31 85 PRO A O 1
ATOM 670 N N . ASN A 1 86 ? -0.894 11.648 -6.965 1.00 96.81 86 ASN A N 1
ATOM 671 C CA . ASN A 1 86 ? -0.627 10.214 -6.834 1.00 96.81 86 ASN A CA 1
ATOM 672 C C . ASN A 1 86 ? 0.770 9.954 -6.271 1.00 96.81 86 ASN A C 1
ATOM 674 O O . ASN A 1 86 ? 0.931 9.122 -5.382 1.00 96.81 86 ASN A O 1
ATOM 678 N N . ARG A 1 87 ? 1.775 10.705 -6.732 1.00 96.19 87 ARG A N 1
ATOM 679 C CA . ARG A 1 87 ? 3.154 10.598 -6.243 1.00 96.19 87 ARG A CA 1
ATOM 680 C C . ARG A 1 87 ? 3.259 10.917 -4.755 1.00 96.19 87 ARG A C 1
ATOM 682 O O . ARG A 1 87 ? 3.868 10.157 -4.003 1.00 96.19 87 ARG A O 1
ATOM 689 N N . ARG A 1 88 ? 2.648 12.024 -4.316 1.00 97.06 88 ARG A N 1
ATOM 690 C CA . ARG A 1 88 ? 2.636 12.438 -2.903 1.00 97.06 88 ARG A CA 1
ATOM 691 C C . ARG A 1 88 ? 1.891 11.428 -2.028 1.00 97.06 88 ARG A C 1
ATOM 693 O O . ARG A 1 88 ? 2.378 11.088 -0.948 1.00 97.06 88 ARG A O 1
ATOM 700 N N . LEU A 1 89 ? 0.750 10.925 -2.504 1.00 97.00 89 LEU A N 1
ATOM 701 C CA . LEU A 1 89 ? -0.024 9.894 -1.815 1.00 97.00 89 LEU A CA 1
ATOM 702 C C . LEU A 1 89 ? 0.780 8.594 -1.682 1.00 97.00 89 LEU A C 1
ATOM 704 O O . LEU A 1 89 ? 0.951 8.095 -0.570 1.00 97.00 89 LEU A O 1
ATOM 708 N N . LEU A 1 90 ? 1.339 8.088 -2.787 1.00 96.31 90 LEU A N 1
ATOM 709 C CA . LEU A 1 90 ? 2.153 6.874 -2.797 1.00 96.31 90 LEU A CA 1
ATOM 710 C C . LEU A 1 90 ? 3.355 7.008 -1.859 1.00 96.31 90 LEU A C 1
ATOM 712 O O . LEU A 1 90 ? 3.608 6.107 -1.065 1.00 96.31 90 LEU A O 1
ATOM 716 N N . GLN A 1 91 ? 4.056 8.145 -1.878 1.00 96.19 91 GLN A N 1
ATOM 717 C CA . GLN A 1 91 ? 5.171 8.392 -0.965 1.00 96.19 91 GLN A CA 1
ATOM 718 C C . GLN A 1 91 ? 4.743 8.269 0.505 1.00 96.19 91 GLN A C 1
ATOM 720 O O . GLN A 1 91 ? 5.439 7.628 1.293 1.00 96.19 91 GLN A O 1
ATOM 725 N N . ARG A 1 92 ? 3.598 8.848 0.889 1.00 97.81 92 ARG A N 1
ATOM 726 C CA . ARG A 1 92 ? 3.082 8.762 2.265 1.00 97.81 92 ARG A CA 1
ATOM 727 C C . ARG A 1 92 ? 2.706 7.341 2.660 1.00 97.81 92 ARG A C 1
ATOM 729 O O . ARG A 1 92 ? 3.030 6.917 3.769 1.00 97.81 92 ARG A O 1
ATOM 736 N N . ILE A 1 93 ? 2.091 6.596 1.748 1.00 97.69 93 ILE A N 1
ATOM 737 C CA . ILE A 1 93 ? 1.737 5.195 1.976 1.00 97.69 93 ILE A CA 1
ATOM 738 C C . ILE A 1 93 ? 3.001 4.347 2.151 1.00 97.69 93 ILE A C 1
ATOM 740 O O . ILE A 1 93 ? 3.099 3.601 3.121 1.00 97.69 93 ILE A O 1
ATOM 744 N N . LEU A 1 94 ? 3.998 4.504 1.275 1.00 96.50 94 LEU A N 1
ATOM 745 C CA . LEU A 1 94 ? 5.262 3.769 1.358 1.00 96.50 94 LEU A CA 1
ATOM 746 C C . LEU A 1 94 ? 6.037 4.093 2.642 1.00 96.50 94 LEU A C 1
ATOM 748 O O . LEU A 1 94 ? 6.585 3.185 3.265 1.00 96.50 94 LEU A O 1
ATOM 752 N N . MET A 1 95 ? 6.035 5.355 3.088 1.00 97.94 95 MET A N 1
ATOM 753 C CA . MET A 1 95 ? 6.610 5.742 4.383 1.00 97.94 95 MET A CA 1
ATOM 754 C C . MET A 1 95 ? 5.902 5.041 5.550 1.00 97.94 95 MET A C 1
ATOM 756 O O . MET A 1 95 ? 6.567 4.471 6.414 1.00 97.94 95 MET A O 1
ATOM 760 N N . MET A 1 96 ? 4.565 5.021 5.565 1.00 97.81 96 MET A N 1
ATOM 761 C CA . MET A 1 96 ? 3.793 4.301 6.585 1.00 97.81 96 MET A CA 1
ATOM 762 C C . MET A 1 96 ? 4.108 2.798 6.565 1.00 97.81 96 MET A C 1
ATOM 764 O O . MET A 1 96 ? 4.417 2.216 7.606 1.00 97.81 96 MET A O 1
ATOM 768 N N . MET A 1 97 ? 4.117 2.179 5.380 1.00 98.12 97 MET A N 1
ATOM 769 C CA . MET A 1 97 ? 4.452 0.763 5.209 1.00 98.12 97 MET A CA 1
ATOM 770 C C . MET A 1 97 ? 5.857 0.446 5.730 1.00 98.12 97 MET A C 1
ATOM 772 O O . MET A 1 97 ? 6.047 -0.567 6.404 1.00 98.12 97 MET A O 1
ATOM 776 N N . GLN A 1 98 ? 6.833 1.319 5.465 1.00 98.12 98 GLN A N 1
ATOM 777 C CA . GLN A 1 98 ? 8.197 1.177 5.969 1.00 98.12 98 GLN A CA 1
ATOM 778 C C . GLN A 1 98 ? 8.237 1.236 7.500 1.00 98.12 98 GLN A C 1
ATOM 780 O O . GLN A 1 98 ? 8.905 0.407 8.121 1.00 98.12 98 GLN A O 1
ATOM 785 N N . VAL A 1 99 ? 7.508 2.168 8.123 1.00 98.12 99 VAL A N 1
ATOM 786 C CA . VAL A 1 99 ? 7.415 2.270 9.590 1.00 98.12 99 VAL A CA 1
ATOM 787 C C . VAL A 1 99 ? 6.812 0.998 10.185 1.00 98.12 99 VAL A C 1
ATOM 789 O O . VAL A 1 99 ? 7.378 0.437 11.126 1.00 98.12 99 VAL A O 1
ATOM 792 N N . VAL A 1 100 ? 5.721 0.481 9.613 1.00 98.06 100 VAL A N 1
ATOM 793 C CA . VAL A 1 100 ? 5.116 -0.786 10.051 1.00 98.06 100 VAL A CA 1
ATOM 794 C C . VAL A 1 100 ? 6.117 -1.936 9.927 1.00 98.06 100 VAL A C 1
ATOM 796 O O . VAL A 1 100 ? 6.354 -2.641 10.909 1.00 98.06 100 VAL A O 1
ATOM 799 N N . ALA A 1 101 ? 6.752 -2.093 8.763 1.00 98.06 101 ALA A N 1
ATOM 800 C CA . ALA A 1 101 ? 7.696 -3.178 8.498 1.00 98.06 101 ALA A CA 1
ATOM 801 C C . ALA A 1 101 ? 8.944 -3.128 9.399 1.00 98.06 101 ALA A C 1
ATOM 803 O O . ALA A 1 101 ? 9.483 -4.166 9.791 1.00 98.06 101 ALA A O 1
ATOM 804 N N . SER A 1 102 ? 9.390 -1.925 9.768 1.00 98.31 102 SER A N 1
ATOM 805 C CA . SER A 1 102 ? 10.540 -1.719 10.659 1.00 98.31 102 SER A CA 1
ATOM 806 C C . SER A 1 102 ? 10.245 -2.157 12.099 1.00 98.31 102 SER A C 1
ATOM 808 O O . SER A 1 102 ? 11.151 -2.550 12.827 1.00 98.31 102 SER A O 1
ATOM 810 N N . ASN A 1 103 ? 8.967 -2.186 12.489 1.00 98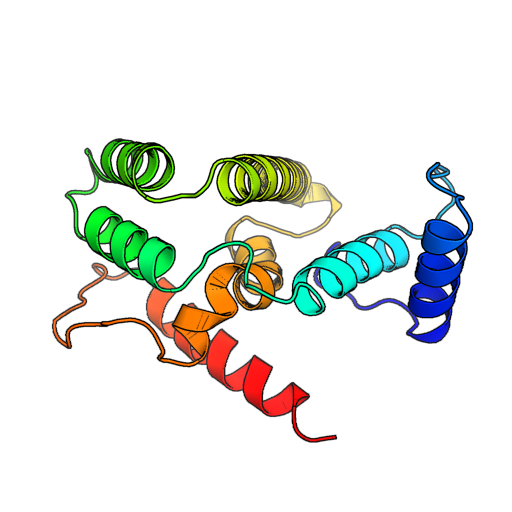.00 103 ASN A N 1
ATOM 811 C CA . ASN A 1 103 ? 8.493 -2.610 13.809 1.00 98.00 103 ASN A CA 1
ATOM 812 C C . ASN A 1 103 ? 8.047 -4.089 13.855 1.00 98.00 103 ASN A C 1
ATOM 814 O O . ASN A 1 103 ? 7.325 -4.502 14.769 1.00 98.00 103 ASN A O 1
ATOM 818 N N . LYS A 1 104 ? 8.498 -4.915 12.896 1.00 97.69 104 LYS A N 1
ATOM 819 C CA . LYS A 1 104 ? 8.108 -6.333 12.751 1.00 97.69 104 LYS A CA 1
ATOM 820 C C . LYS A 1 104 ? 8.276 -7.189 14.008 1.00 97.69 104 LYS A C 1
ATOM 822 O O . LYS A 1 104 ? 7.518 -8.136 14.191 1.00 97.69 104 LYS A O 1
ATOM 827 N N . ASN A 1 105 ? 9.231 -6.867 14.882 1.00 97.81 105 ASN A N 1
ATOM 828 C CA . ASN A 1 105 ? 9.465 -7.620 16.120 1.00 97.81 105 ASN A CA 1
ATOM 829 C C . ASN A 1 105 ? 8.314 -7.464 17.130 1.00 97.81 105 ASN A C 1
ATOM 831 O O . ASN A 1 105 ? 8.112 -8.340 17.963 1.00 97.81 105 ASN A O 1
ATOM 835 N N . VAL A 1 106 ? 7.541 -6.377 17.026 1.00 97.38 106 VAL A N 1
ATOM 836 C CA . VAL A 1 106 ? 6.378 -6.094 17.878 1.00 97.38 106 VAL A CA 1
ATOM 837 C C . VAL A 1 106 ? 5.088 -6.468 17.151 1.00 97.38 106 VAL A C 1
ATOM 839 O O . VAL A 1 106 ? 4.287 -7.258 17.644 1.00 97.38 106 VAL A O 1
ATOM 842 N N . ASN A 1 107 ? 4.890 -5.943 15.939 1.00 96.69 107 ASN A N 1
ATOM 843 C CA . ASN A 1 107 ? 3.618 -6.076 15.223 1.00 96.69 107 ASN A CA 1
ATOM 844 C C . ASN A 1 107 ? 3.512 -7.345 14.350 1.00 96.69 107 ASN A C 1
ATOM 846 O O . ASN A 1 107 ? 2.426 -7.648 13.847 1.00 96.69 107 ASN A O 1
ATOM 850 N N . ARG A 1 108 ? 4.609 -8.105 14.192 1.00 97.25 108 ARG A N 1
ATOM 851 C CA . ARG A 1 108 ? 4.721 -9.329 13.372 1.00 97.25 108 ARG A CA 1
ATOM 852 C C . ARG A 1 108 ? 4.457 -9.126 11.872 1.00 97.25 108 ARG A C 1
ATOM 854 O O . ARG A 1 108 ? 4.092 -10.078 11.179 1.00 97.25 108 ARG A O 1
ATOM 861 N N . MET A 1 109 ? 4.637 -7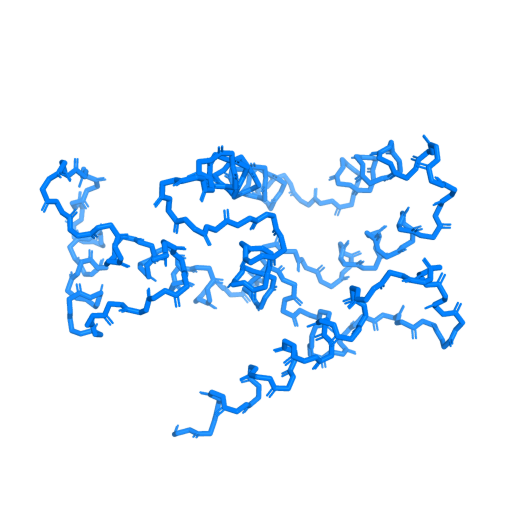.903 11.374 1.00 97.62 109 MET A N 1
ATOM 862 C CA . MET A 1 109 ? 4.467 -7.526 9.970 1.00 97.62 109 MET A CA 1
ATOM 863 C C . MET A 1 109 ? 5.827 -7.192 9.353 1.00 97.62 109 MET A C 1
ATOM 865 O O . MET A 1 109 ? 6.368 -6.120 9.584 1.00 97.62 109 MET A O 1
ATOM 869 N N . ASN A 1 110 ? 6.400 -8.115 8.579 1.00 96.25 110 ASN A N 1
ATOM 870 C CA . ASN A 1 110 ? 7.599 -7.851 7.774 1.00 96.25 110 ASN A CA 1
ATOM 871 C C . ASN A 1 110 ? 7.231 -7.190 6.427 1.00 96.25 110 ASN A C 1
ATOM 873 O O . ASN A 1 110 ? 6.051 -7.074 6.100 1.00 96.25 110 ASN A O 1
ATOM 877 N N . THR A 1 111 ? 8.225 -6.783 5.630 1.00 95.88 111 THR A N 1
ATOM 878 C CA . THR A 1 111 ? 8.007 -6.118 4.330 1.00 95.88 111 THR A CA 1
ATOM 879 C C . THR A 1 111 ? 7.051 -6.893 3.422 1.00 95.88 111 THR A C 1
ATOM 881 O O . THR A 1 111 ? 6.118 -6.301 2.888 1.00 95.88 111 THR A O 1
ATOM 884 N N . ASN A 1 112 ? 7.219 -8.214 3.313 1.00 92.12 112 ASN A N 1
ATOM 885 C CA . ASN A 1 112 ? 6.372 -9.057 2.466 1.00 92.12 112 ASN A CA 1
ATOM 886 C C . ASN A 1 112 ? 4.927 -9.112 2.979 1.00 92.12 112 ASN A C 1
ATOM 888 O O . ASN A 1 112 ? 3.995 -9.014 2.190 1.00 92.12 112 ASN A O 1
ATOM 892 N N . ALA A 1 113 ? 4.724 -9.213 4.296 1.00 93.62 113 ALA A N 1
ATOM 893 C CA . ALA A 1 113 ? 3.394 -9.219 4.901 1.00 93.62 113 ALA A CA 1
ATOM 894 C C . ALA A 1 113 ? 2.675 -7.875 4.713 1.00 93.62 113 ALA A C 1
ATOM 896 O O . ALA A 1 113 ? 1.489 -7.857 4.401 1.00 93.62 113 ALA A O 1
ATOM 897 N N . VAL A 1 114 ? 3.385 -6.752 4.875 1.00 96.69 114 VAL A N 1
ATOM 898 C CA . VAL A 1 114 ? 2.820 -5.415 4.632 1.00 96.69 114 VAL A CA 1
ATOM 899 C C . VAL A 1 114 ? 2.484 -5.236 3.151 1.00 96.69 114 VAL A C 1
ATOM 901 O O . VAL A 1 114 ? 1.391 -4.777 2.827 1.00 96.69 114 VAL A O 1
ATOM 904 N N . ALA A 1 115 ? 3.387 -5.639 2.251 1.00 95.19 115 ALA A N 1
ATOM 905 C CA . ALA A 1 115 ? 3.158 -5.588 0.811 1.00 95.19 115 ALA A CA 1
ATOM 906 C C . ALA A 1 115 ? 1.945 -6.432 0.400 1.00 95.19 115 ALA A C 1
ATOM 908 O O . ALA A 1 115 ? 1.093 -5.932 -0.323 1.00 95.19 115 ALA A O 1
ATOM 909 N N . ALA A 1 116 ? 1.802 -7.653 0.924 1.00 91.69 116 ALA A N 1
ATOM 910 C CA . ALA A 1 116 ? 0.656 -8.515 0.640 1.00 91.69 116 ALA A CA 1
ATOM 911 C C . ALA A 1 116 ? -0.686 -7.886 1.058 1.00 91.69 116 ALA A C 1
ATOM 913 O O . ALA A 1 116 ? -1.680 -8.055 0.363 1.00 91.69 116 ALA A O 1
ATOM 914 N N . CYS A 1 117 ? -0.724 -7.135 2.166 1.00 95.81 117 CYS A N 1
ATOM 915 C CA . CYS A 1 117 ? -1.942 -6.450 2.617 1.00 95.81 117 CYS A CA 1
ATOM 916 C C . CYS A 1 117 ? -2.257 -5.171 1.823 1.00 95.81 117 CYS A C 1
ATOM 918 O O . CYS A 1 117 ? -3.423 -4.810 1.699 1.00 95.81 117 CYS A O 1
ATOM 920 N N . MET A 1 118 ? -1.240 -4.464 1.318 1.00 97.31 118 MET A N 1
ATOM 921 C CA . MET A 1 118 ? -1.420 -3.146 0.691 1.00 97.31 118 MET A CA 1
ATOM 922 C C . MET A 1 118 ? -1.434 -3.191 -0.839 1.00 97.31 118 MET A C 1
ATOM 924 O O . MET A 1 118 ? -2.150 -2.407 -1.454 1.00 97.31 118 MET A O 1
ATOM 928 N N . ALA A 1 119 ? -0.683 -4.096 -1.472 1.00 93.94 119 ALA A N 1
ATOM 929 C CA . ALA A 1 119 ? -0.602 -4.205 -2.930 1.00 93.94 119 ALA A CA 1
ATOM 930 C C . ALA A 1 119 ? -1.980 -4.326 -3.615 1.00 93.94 119 ALA A C 1
ATOM 932 O O . ALA A 1 119 ? -2.189 -3.585 -4.576 1.00 93.94 119 ALA A O 1
ATOM 933 N N . PRO A 1 120 ? -2.948 -5.115 -3.095 1.00 93.06 120 PRO A N 1
ATOM 934 C CA . PRO A 1 120 ? -4.342 -5.120 -3.552 1.00 93.06 120 PRO A CA 1
ATOM 935 C C . PRO A 1 120 ? -4.997 -3.755 -3.752 1.00 93.06 120 PRO A C 1
ATOM 937 O O . PRO A 1 120 ? -5.807 -3.580 -4.656 1.00 93.06 120 PRO A O 1
ATOM 940 N N . LEU A 1 121 ? -4.652 -2.793 -2.899 1.00 95.88 121 LEU A N 1
ATOM 941 C CA . LEU A 1 121 ? -5.264 -1.469 -2.853 1.00 95.88 121 LEU A CA 1
ATOM 942 C C . LEU A 1 121 ? -4.502 -0.464 -3.719 1.00 95.88 121 LEU A C 1
ATOM 944 O O . LEU A 1 121 ? -5.095 0.473 -4.252 1.00 95.88 121 LEU A O 1
ATOM 948 N N . LEU A 1 122 ? -3.185 -0.654 -3.847 1.00 96.56 122 LEU A N 1
ATOM 949 C CA . LEU A 1 122 ? -2.285 0.261 -4.550 1.00 96.56 122 LEU A CA 1
ATOM 950 C C . LEU A 1 122 ? -2.130 -0.073 -6.031 1.00 96.56 122 LEU A C 1
ATOM 952 O O . LEU A 1 122 ? -1.953 0.839 -6.828 1.00 96.56 122 LEU A O 1
ATOM 956 N N . LEU A 1 123 ? -2.175 -1.357 -6.387 1.00 93.81 123 LEU A N 1
ATOM 957 C CA . LEU A 1 123 ? -1.873 -1.880 -7.721 1.00 93.81 123 LEU A CA 1
ATOM 958 C C . LEU A 1 123 ? -3.116 -2.503 -8.369 1.00 93.81 123 LEU A C 1
ATOM 960 O O . LEU A 1 123 ? -3.009 -3.485 -9.100 1.00 93.81 123 LEU A O 1
ATOM 964 N N . ARG A 1 124 ? -4.304 -1.937 -8.108 1.00 93.12 124 ARG A N 1
ATOM 965 C CA . ARG A 1 124 ? -5.583 -2.441 -8.641 1.00 93.12 124 ARG A CA 1
ATOM 966 C C . ARG A 1 124 ? -5.545 -2.725 -10.156 1.00 93.12 124 ARG A C 1
ATOM 968 O O . ARG A 1 124 ? -5.914 -3.837 -10.518 1.00 93.12 124 ARG A O 1
ATOM 975 N N . PRO A 1 125 ? -5.032 -1.824 -11.023 1.00 91.56 125 PRO A N 1
ATOM 976 C CA . PRO A 1 125 ? -5.000 -2.073 -12.467 1.00 91.56 125 PRO A CA 1
ATOM 977 C C . PRO A 1 125 ? -4.121 -3.268 -12.847 1.00 91.56 125 PRO A C 1
ATOM 979 O O . PRO A 1 125 ? -4.433 -4.020 -13.761 1.00 91.56 125 PRO A O 1
ATOM 982 N N . LEU A 1 126 ? -3.025 -3.479 -12.115 1.00 87.19 126 LEU A N 1
ATOM 983 C CA . LEU A 1 126 ? -2.113 -4.591 -12.368 1.00 87.19 126 LEU A CA 1
ATOM 984 C C . LEU A 1 126 ? -2.757 -5.936 -12.023 1.00 87.19 126 LEU A C 1
ATOM 986 O O . LEU A 1 126 ? -2.584 -6.910 -12.746 1.00 87.19 126 LEU A O 1
ATOM 990 N N . LEU A 1 127 ? -3.522 -5.979 -10.932 1.00 84.25 127 LEU A N 1
ATOM 991 C CA . LEU A 1 127 ? -4.222 -7.183 -10.483 1.00 84.25 127 LEU A CA 1
ATOM 992 C C . LEU A 1 127 ? -5.476 -7.480 -11.311 1.00 84.25 127 LEU A C 1
ATOM 994 O O . LEU A 1 127 ? -5.856 -8.640 -11.420 1.00 84.25 127 LEU A O 1
ATOM 998 N N . ALA A 1 128 ? -6.095 -6.451 -11.892 1.00 85.00 128 ALA A N 1
ATOM 999 C CA . ALA A 1 128 ? -7.219 -6.585 -12.814 1.00 85.00 128 ALA A CA 1
ATOM 1000 C C . ALA A 1 128 ? -6.797 -7.029 -14.229 1.00 85.00 128 ALA A C 1
ATOM 1002 O O . ALA A 1 128 ? -7.650 -7.421 -15.020 1.00 85.00 128 ALA A O 1
ATOM 1003 N N . GLY A 1 129 ? -5.495 -7.002 -14.542 1.00 82.00 129 GLY A N 1
ATOM 1004 C CA . GLY A 1 129 ? -4.982 -7.326 -15.876 1.00 82.00 129 GLY A CA 1
ATOM 1005 C C . GLY A 1 129 ? -5.030 -6.158 -16.867 1.00 82.00 129 GLY A C 1
ATOM 1006 O O . GLY A 1 129 ? -4.852 -6.374 -18.059 1.00 82.00 129 GLY A O 1
ATOM 1007 N N . ASP A 1 130 ? -5.210 -4.925 -16.389 1.00 82.38 130 ASP A N 1
ATOM 1008 C CA . ASP A 1 130 ? -5.241 -3.710 -17.220 1.00 82.38 130 ASP A CA 1
ATOM 1009 C C . ASP A 1 130 ? -3.835 -3.231 -17.637 1.00 82.38 130 ASP A C 1
ATOM 1011 O O . ASP A 1 130 ? -3.680 -2.178 -18.256 1.00 82.38 130 ASP A O 1
ATOM 1015 N N . CYS A 1 131 ? -2.791 -3.953 -17.224 1.00 82.81 131 CYS A N 1
ATOM 1016 C CA . CYS A 1 131 ? -1.393 -3.617 -17.480 1.00 82.81 131 CYS A CA 1
ATOM 1017 C C . CYS A 1 131 ? -0.805 -4.539 -18.548 1.00 82.81 131 CYS A C 1
ATOM 1019 O O . CYS A 1 131 ? -1.117 -5.728 -18.604 1.00 82.81 131 CYS A O 1
ATOM 1021 N N . GLU A 1 132 ? 0.099 -3.998 -19.357 1.00 68.69 132 GLU A N 1
ATOM 1022 C CA . GLU A 1 132 ? 0.780 -4.738 -20.418 1.00 68.69 132 GLU A CA 1
ATOM 1023 C C . GLU A 1 132 ? 1.905 -5.580 -19.801 1.00 68.69 132 GLU A C 1
ATOM 1025 O O . GLU A 1 132 ? 3.063 -5.171 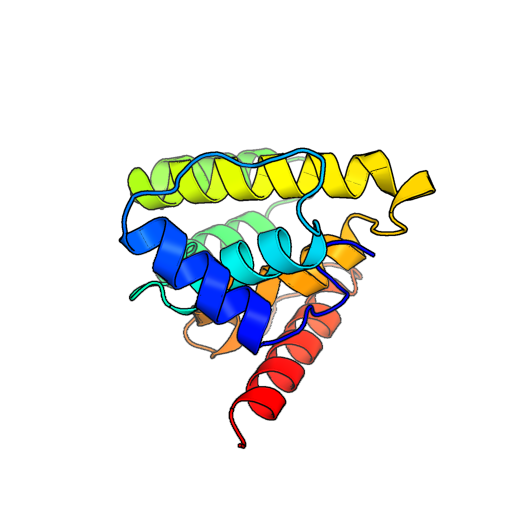-19.717 1.00 68.69 132 GLU A O 1
ATOM 1030 N N . ILE A 1 133 ? 1.557 -6.763 -19.294 1.00 64.62 133 ILE A N 1
ATOM 1031 C CA . ILE A 1 133 ? 2.545 -7.736 -18.827 1.00 64.62 133 ILE A CA 1
ATOM 1032 C C . ILE A 1 133 ? 2.948 -8.592 -20.030 1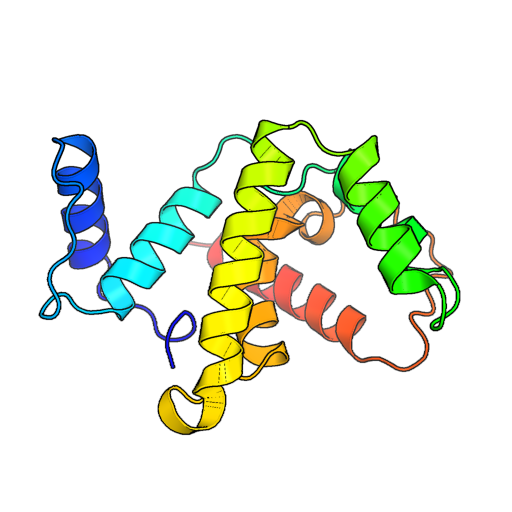.00 64.62 133 ILE A C 1
ATOM 1034 O O . ILE A 1 133 ? 2.253 -9.540 -20.389 1.00 64.62 133 ILE A O 1
ATOM 1038 N N . GLU A 1 134 ? 4.060 -8.253 -20.682 1.00 56.84 134 GLU A N 1
ATOM 1039 C CA . GLU A 1 134 ? 4.640 -9.130 -21.704 1.00 56.84 134 GLU A CA 1
ATOM 1040 C C . GLU A 1 134 ? 5.006 -10.495 -21.092 1.00 56.84 134 GLU A C 1
ATOM 1042 O O . GLU A 1 134 ? 5.540 -10.565 -19.985 1.00 56.84 134 GLU A O 1
ATOM 1047 N N . ASN A 1 135 ? 4.733 -11.583 -21.822 1.00 52.88 135 ASN A N 1
ATOM 1048 C CA . ASN A 1 135 ? 4.867 -12.972 -21.350 1.00 52.88 135 ASN A CA 1
ATOM 1049 C C . ASN A 1 135 ? 6.297 -13.395 -20.946 1.00 52.88 135 ASN A C 1
ATOM 1051 O O . ASN A 1 135 ? 6.461 -14.483 -20.401 1.00 52.88 135 ASN A O 1
ATOM 1055 N N . ASP A 1 136 ? 7.312 -12.560 -21.186 1.00 52.03 136 ASP A N 1
ATOM 1056 C CA . ASP A 1 136 ? 8.726 -12.829 -20.874 1.00 52.03 136 ASP A CA 1
ATOM 1057 C C . ASP A 1 136 ? 9.179 -12.192 -19.540 1.00 52.03 136 ASP A C 1
ATOM 1059 O O . ASP A 1 136 ? 10.351 -11.886 -19.326 1.00 52.03 136 ASP A O 1
ATOM 1063 N N . PHE A 1 137 ? 8.232 -11.931 -18.629 1.00 52.53 137 PHE A N 1
ATOM 1064 C CA . PHE A 1 137 ? 8.477 -11.282 -17.336 1.00 52.53 137 PHE A CA 1
ATOM 1065 C C . PHE A 1 137 ? 9.184 -12.224 -16.335 1.00 52.53 137 PHE A C 1
ATOM 1067 O O . PHE A 1 137 ? 8.599 -12.636 -15.332 1.00 52.53 137 PHE A O 1
ATOM 1074 N N . ASP A 1 138 ? 10.453 -12.567 -16.580 1.00 50.34 138 ASP A N 1
ATOM 1075 C CA . ASP A 1 138 ? 11.305 -13.247 -15.595 1.00 50.34 138 ASP A CA 1
ATOM 1076 C C . ASP A 1 138 ? 11.791 -12.240 -14.540 1.00 50.34 138 ASP A C 1
ATOM 1078 O O . ASP A 1 138 ? 12.860 -11.628 -14.636 1.00 50.34 138 ASP A O 1
ATOM 1082 N N . VAL A 1 139 ? 10.984 -12.038 -13.494 1.00 53.62 139 VAL A N 1
ATOM 1083 C CA . VAL A 1 139 ? 11.461 -11.413 -12.253 1.00 53.62 139 VAL A CA 1
ATOM 1084 C C . VAL A 1 139 ? 12.337 -12.441 -11.553 1.00 53.62 139 VAL A C 1
ATOM 1086 O O . VAL A 1 139 ? 11.873 -13.127 -10.646 1.00 53.62 139 VAL A O 1
ATOM 1089 N N . GLY A 1 140 ? 13.583 -12.564 -12.020 1.00 47.91 140 GLY A N 1
ATOM 1090 C CA . GLY A 1 140 ? 14.536 -13.602 -11.634 1.00 47.91 140 GLY A CA 1
ATOM 1091 C C . GLY A 1 140 ? 14.309 -14.163 -10.230 1.00 47.91 140 GLY A C 1
ATOM 1092 O O . GLY A 1 140 ? 14.626 -13.513 -9.235 1.00 47.91 140 GLY A O 1
ATOM 1093 N N . GLY A 1 141 ? 13.721 -15.361 -10.176 1.00 49.34 141 GLY A N 1
ATOM 1094 C CA . GLY A 1 141 ? 13.579 -16.211 -8.990 1.00 49.34 141 GLY A CA 1
ATOM 1095 C C . GLY A 1 141 ? 12.850 -15.641 -7.764 1.00 49.34 141 GLY A C 1
ATOM 1096 O O . GLY A 1 141 ? 12.829 -16.319 -6.737 1.00 49.34 141 GLY A O 1
ATOM 1097 N N . ASP A 1 142 ? 12.268 -14.440 -7.813 1.00 53.72 142 ASP A N 1
ATOM 1098 C CA . ASP A 1 142 ? 11.662 -13.812 -6.636 1.00 53.72 142 ASP A CA 1
ATOM 1099 C C . ASP A 1 142 ? 10.147 -14.047 -6.659 1.00 53.72 142 ASP A C 1
ATOM 1101 O O . ASP A 1 142 ? 9.449 -13.553 -7.547 1.00 53.72 142 ASP A O 1
ATOM 1105 N N . GLY A 1 143 ? 9.609 -14.774 -5.668 1.00 55.56 143 GLY A N 1
ATOM 1106 C CA . GLY A 1 143 ? 8.196 -15.203 -5.553 1.00 55.56 143 GLY A CA 1
ATOM 1107 C C . GLY A 1 143 ? 7.133 -14.086 -5.535 1.00 55.56 143 GLY A C 1
ATOM 1108 O O . GLY A 1 143 ? 5.959 -14.329 -5.273 1.00 55.56 143 GLY A O 1
ATOM 1109 N N . SER A 1 144 ? 7.538 -12.856 -5.830 1.00 59.34 144 SER A N 1
ATOM 1110 C CA . SER A 1 144 ? 6.730 -11.671 -6.087 1.00 59.34 144 SER A CA 1
ATOM 1111 C C . SER A 1 144 ? 5.617 -11.879 -7.122 1.00 59.34 144 SER A C 1
ATOM 1113 O O . SER A 1 144 ? 4.505 -11.425 -6.874 1.00 59.34 144 SER A O 1
ATOM 1115 N N . MET A 1 145 ? 5.851 -12.609 -8.222 1.00 56.25 145 MET A N 1
ATOM 1116 C CA . MET A 1 145 ? 4.817 -12.851 -9.243 1.00 56.25 145 MET A CA 1
ATOM 1117 C C . MET A 1 145 ? 3.737 -13.828 -8.760 1.00 56.25 145 MET A C 1
ATOM 1119 O O . MET A 1 145 ? 2.550 -13.572 -8.948 1.00 56.25 145 MET A O 1
ATOM 1123 N N . GLN A 1 146 ? 4.127 -14.894 -8.050 1.00 57.56 146 GLN A N 1
ATOM 1124 C CA . GLN A 1 146 ? 3.178 -15.789 -7.374 1.00 57.56 146 GLN A CA 1
ATOM 1125 C C . GLN A 1 146 ? 2.378 -15.053 -6.296 1.00 57.56 146 GLN A C 1
ATOM 1127 O O . GLN A 1 146 ? 1.181 -15.284 -6.160 1.00 57.56 146 GLN A O 1
ATOM 1132 N N . LEU A 1 147 ? 3.009 -14.132 -5.558 1.00 58.34 147 LEU A N 1
ATOM 1133 C CA . LEU A 1 147 ? 2.318 -13.277 -4.591 1.00 58.34 147 LEU A CA 1
ATOM 1134 C C . LEU A 1 147 ? 1.333 -12.320 -5.271 1.00 58.34 147 LEU A C 1
ATOM 1136 O O . LEU A 1 147 ? 0.242 -12.111 -4.748 1.00 58.34 147 LEU A O 1
ATOM 1140 N N . LEU A 1 148 ? 1.690 -11.770 -6.432 1.00 58.91 148 LEU A N 1
ATOM 1141 C CA . LEU A 1 148 ? 0.820 -10.897 -7.214 1.00 58.91 148 LEU A CA 1
ATOM 1142 C C . LEU A 1 148 ? -0.402 -11.658 -7.750 1.00 58.91 148 LEU A C 1
ATOM 1144 O O . LEU A 1 148 ? -1.531 -11.203 -7.591 1.00 58.91 148 LEU A O 1
ATOM 1148 N N . GLN A 1 149 ? -0.186 -12.852 -8.310 1.00 57.66 149 GLN A N 1
ATOM 1149 C CA . GLN A 1 149 ? -1.249 -13.740 -8.790 1.00 57.66 149 GLN A CA 1
ATOM 1150 C C . GLN A 1 149 ? -2.155 -14.215 -7.645 1.00 57.66 149 GLN A C 1
ATOM 1152 O O . GLN A 1 149 ? -3.377 -14.211 -7.779 1.00 57.66 149 GLN A O 1
ATOM 1157 N N . ALA A 1 150 ? -1.579 -14.563 -6.489 1.00 55.97 150 ALA A N 1
ATOM 1158 C CA . ALA A 1 150 ? -2.345 -14.927 -5.299 1.00 55.97 150 ALA A CA 1
ATOM 1159 C C . ALA A 1 150 ? -3.162 -13.744 -4.752 1.00 55.97 150 ALA A C 1
ATOM 1161 O O . ALA A 1 150 ? -4.309 -13.926 -4.346 1.00 55.97 150 ALA A O 1
ATOM 1162 N N . ALA A 1 151 ? -2.604 -12.529 -4.771 1.00 53.66 151 ALA A N 1
ATOM 1163 C CA . ALA A 1 151 ? -3.302 -11.312 -4.365 1.00 53.66 151 ALA A CA 1
ATOM 1164 C C . ALA A 1 151 ? -4.460 -10.964 -5.318 1.00 53.66 151 ALA A C 1
ATOM 1166 O O . ALA A 1 151 ? -5.535 -10.592 -4.851 1.00 53.66 151 ALA A O 1
ATOM 1167 N N . ALA A 1 152 ? -4.275 -11.140 -6.631 1.00 53.91 152 ALA A N 1
ATOM 1168 C CA . ALA A 1 152 ? -5.342 -10.980 -7.619 1.00 53.91 152 ALA A CA 1
ATOM 1169 C C . ALA A 1 152 ? -6.479 -11.985 -7.366 1.00 53.91 152 ALA A C 1
ATOM 1171 O O . ALA A 1 152 ? -7.639 -11.593 -7.246 1.00 53.91 152 ALA A O 1
ATOM 1172 N N . ALA A 1 153 ? -6.148 -13.267 -7.174 1.00 54.81 153 ALA A N 1
ATOM 1173 C CA . ALA A 1 153 ? -7.127 -14.312 -6.872 1.00 54.81 153 ALA A CA 1
ATOM 1174 C C . ALA A 1 153 ? -7.899 -14.053 -5.562 1.00 54.81 153 ALA A C 1
ATOM 1176 O O . ALA A 1 153 ? -9.112 -14.258 -5.507 1.00 54.81 153 ALA A O 1
ATOM 1177 N N . ALA A 1 154 ? -7.224 -13.560 -4.518 1.00 51.91 154 ALA A N 1
ATOM 1178 C CA . ALA A 1 154 ? -7.855 -13.219 -3.243 1.00 51.91 154 ALA A CA 1
ATOM 1179 C C . ALA A 1 154 ? -8.817 -12.022 -3.354 1.00 51.91 154 ALA A C 1
ATOM 1181 O O . ALA A 1 154 ? -9.882 -12.039 -2.739 1.00 51.91 154 ALA A O 1
ATOM 1182 N N . ASN A 1 155 ? -8.484 -11.014 -4.168 1.00 47.72 155 ASN A N 1
ATOM 1183 C CA . ASN A 1 155 ? -9.368 -9.875 -4.425 1.00 47.72 155 ASN A CA 1
ATOM 1184 C C . ASN A 1 155 ? -10.651 -10.283 -5.160 1.00 47.72 155 ASN A C 1
ATOM 1186 O O . ASN A 1 155 ? -11.730 -9.812 -4.807 1.00 47.72 155 ASN A O 1
ATOM 1190 N N . HIS A 1 156 ? -10.563 -11.189 -6.140 1.00 43.81 156 HIS A N 1
ATOM 1191 C CA . HIS A 1 156 ? -11.750 -11.706 -6.829 1.00 43.81 156 HIS A CA 1
ATOM 1192 C C . HIS A 1 156 ? -12.676 -12.499 -5.897 1.00 43.81 156 HIS A C 1
ATOM 1194 O O . HIS A 1 156 ? -13.892 -12.443 -6.057 1.00 43.81 156 HIS A O 1
ATOM 1200 N N . ALA A 1 157 ? -12.130 -13.179 -4.885 1.00 37.66 157 ALA A N 1
ATOM 1201 C CA . ALA A 1 157 ? -12.926 -13.901 -3.894 1.00 37.66 157 ALA A CA 1
ATOM 1202 C C . ALA A 1 157 ? -13.698 -12.977 -2.927 1.00 37.66 157 ALA A C 1
ATOM 1204 O O . ALA A 1 157 ? -14.696 -13.406 -2.359 1.00 37.66 157 ALA A O 1
ATOM 1205 N N . GLN A 1 158 ? -13.275 -11.718 -2.751 1.00 40.53 158 GLN A N 1
ATOM 1206 C CA . GLN A 1 158 ? -13.967 -10.726 -1.909 1.00 40.53 158 GLN A CA 1
ATOM 1207 C C . GLN A 1 158 ? -15.028 -9.903 -2.662 1.00 40.53 158 GLN A C 1
ATOM 1209 O O . GLN A 1 158 ? -15.790 -9.183 -2.027 1.00 40.53 158 GLN A O 1
ATOM 1214 N N . ALA A 1 159 ? -15.090 -10.011 -3.994 1.00 34.09 159 ALA A N 1
ATOM 1215 C CA . ALA A 1 159 ? -16.103 -9.363 -4.833 1.00 34.09 159 ALA 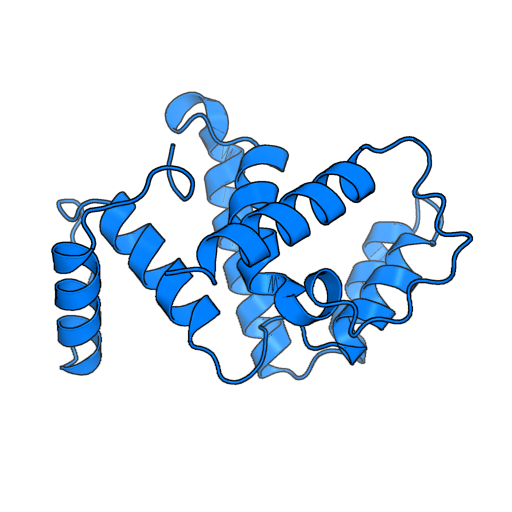A CA 1
ATOM 1216 C C . ALA A 1 159 ? -17.353 -10.239 -5.070 1.00 34.09 159 ALA A C 1
ATOM 1218 O O . ALA A 1 159 ? -18.273 -9.818 -5.767 1.00 34.09 159 ALA A O 1
ATOM 1219 N N . ILE A 1 160 ? -17.380 -11.456 -4.513 1.00 31.59 160 ILE A N 1
ATOM 1220 C CA . ILE A 1 160 ? -18.540 -12.355 -4.515 1.00 31.59 160 ILE A CA 1
ATOM 1221 C C . ILE A 1 160 ? -19.133 -12.364 -3.100 1.00 31.59 160 ILE A C 1
ATOM 1223 O O . ILE A 1 160 ? -18.916 -13.304 -2.338 1.00 31.59 160 ILE A O 1
ATOM 1227 N N . VAL A 1 161 ? -19.848 -11.293 -2.754 1.00 31.73 161 VAL A N 1
ATOM 1228 C CA . VAL A 1 161 ? -20.909 -11.260 -1.732 1.00 31.73 161 VAL A CA 1
ATOM 1229 C C . VAL A 1 161 ? -22.008 -10.350 -2.256 1.00 31.73 161 VAL A C 1
ATOM 1231 O O . VAL A 1 161 ? -21.664 -9.228 -2.687 1.00 31.73 161 VAL A O 1
#